Protein AF-A0A0H5B8L6-F1 (afdb_monomer_lite)

Secondary structure (DSSP, 8-state):
-GGG-S-EEEETTEEEESHHHHHHHHHHHTT-S-SSHHHHHHHHHHHHHHHHHHHHHHHHHH---HHHHHHHHHHHHHHHHHHHHHHHHHHH-

pLDDT: mean 95.66, std 4.42, range [62.59, 98.31]

Structure (mmCIF, N/CA/C/O backbone):
data_AF-A0A0H5B8L6-F1
#
_entry.id   AF-A0A0H5B8L6-F1
#
loop_
_atom_site.group_PDB
_atom_site.id
_atom_site.type_symbol
_atom_site.label_atom_id
_atom_site.label_alt_id
_atom_site.label_comp_id
_atom_site.label_asym_id
_atom_site.label_entity_id
_atom_site.label_seq_id
_atom_site.pdbx_PDB_ins_code
_atom_site.Cartn_x
_atom_site.Cartn_y
_atom_site.Cartn_z
_atom_site.occupancy
_atom_site.B_iso_or_equiv
_atom_site.auth_seq_id
_atom_site.auth_comp_id
_atom_site.auth_asym_id
_atom_site.auth_atom_id
_atom_site.pdbx_PDB_model_num
ATOM 1 N N . MET A 1 1 ? -12.048 -17.932 -8.760 1.00 78.94 1 MET A N 1
ATOM 2 C CA . MET A 1 1 ? -11.526 -16.700 -8.132 1.00 78.94 1 MET A CA 1
ATOM 3 C C . MET A 1 1 ? -10.413 -17.112 -7.184 1.00 78.94 1 MET A C 1
ATOM 5 O O . MET A 1 1 ? -10.734 -17.763 -6.193 1.00 78.94 1 MET A O 1
ATOM 9 N N . PRO A 1 2 ? -9.131 -16.879 -7.515 1.00 84.81 2 PRO A N 1
ATOM 10 C CA . PRO A 1 2 ? -8.032 -17.260 -6.630 1.00 84.81 2 PRO A CA 1
ATOM 11 C C . PRO A 1 2 ? -8.236 -16.660 -5.233 1.00 84.81 2 PRO A C 1
ATOM 13 O O . PRO A 1 2 ? -8.584 -15.488 -5.117 1.00 84.81 2 PRO A O 1
ATOM 16 N N . CYS A 1 3 ? -8.090 -17.479 -4.190 1.00 87.56 3 CYS A N 1
ATOM 17 C CA . CYS A 1 3 ? -8.226 -17.092 -2.777 1.00 87.56 3 CYS A CA 1
ATOM 18 C C . CYS A 1 3 ? -9.582 -16.495 -2.341 1.00 87.56 3 CYS A C 1
ATOM 20 O O . CYS A 1 3 ? -9.696 -16.062 -1.202 1.00 87.56 3 CYS A O 1
ATOM 22 N N . GLY A 1 4 ? -10.614 -16.475 -3.195 1.00 93.88 4 GLY A N 1
ATOM 23 C CA . GLY A 1 4 ? -11.948 -15.985 -2.818 1.00 93.88 4 GLY A CA 1
ATOM 24 C C . GLY A 1 4 ? -12.011 -14.496 -2.440 1.00 93.88 4 GLY A C 1
ATOM 25 O O . GLY A 1 4 ? -12.975 -14.077 -1.808 1.00 93.88 4 GLY A O 1
ATOM 26 N N . GLN A 1 5 ? -11.011 -13.702 -2.828 1.00 94.94 5 GLN A N 1
ATOM 27 C CA . GLN A 1 5 ? -10.897 -12.280 -2.501 1.00 94.94 5 GLN A CA 1
ATOM 28 C C . GLN A 1 5 ? -10.705 -11.438 -3.769 1.00 94.94 5 GLN A C 1
ATOM 30 O O . GLN A 1 5 ? -10.270 -11.941 -4.805 1.00 94.94 5 GLN A O 1
ATOM 35 N N . LEU A 1 6 ? -11.020 -10.147 -3.664 1.00 94.94 6 LEU A N 1
ATOM 36 C CA . LEU A 1 6 ? -10.703 -9.122 -4.658 1.00 94.94 6 LEU A CA 1
ATOM 37 C C . LEU A 1 6 ? -9.646 -8.158 -4.090 1.00 94.94 6 LEU A C 1
ATOM 39 O O . LEU A 1 6 ? -9.578 -8.003 -2.869 1.00 94.94 6 LEU A O 1
ATOM 43 N N . PRO A 1 7 ? -8.850 -7.487 -4.945 1.00 96.56 7 PRO A N 1
ATOM 44 C CA . PRO A 1 7 ? -8.871 -7.538 -6.412 1.00 96.56 7 PRO A CA 1
ATOM 45 C C . PRO A 1 7 ? -8.166 -8.769 -7.012 1.00 96.56 7 PRO A C 1
ATOM 47 O O . PRO A 1 7 ? -7.315 -9.395 -6.378 1.00 96.56 7 PRO A O 1
ATOM 50 N N . VAL A 1 8 ? -8.504 -9.073 -8.271 1.00 97.44 8 VAL A N 1
ATOM 51 C CA . VAL A 1 8 ? -7.805 -10.038 -9.136 1.00 97.44 8 VAL A CA 1
ATOM 52 C C . VAL A 1 8 ? -7.575 -9.378 -10.495 1.00 97.44 8 VAL A C 1
ATOM 54 O O . VAL A 1 8 ? -8.533 -8.911 -11.108 1.00 97.44 8 VAL A O 1
ATOM 57 N N . LEU A 1 9 ? -6.326 -9.346 -10.961 1.00 97.44 9 LEU A N 1
ATOM 58 C CA . LEU A 1 9 ? -5.977 -8.932 -12.321 1.00 97.44 9 LEU A CA 1
ATOM 59 C C . LEU A 1 9 ? -5.934 -10.1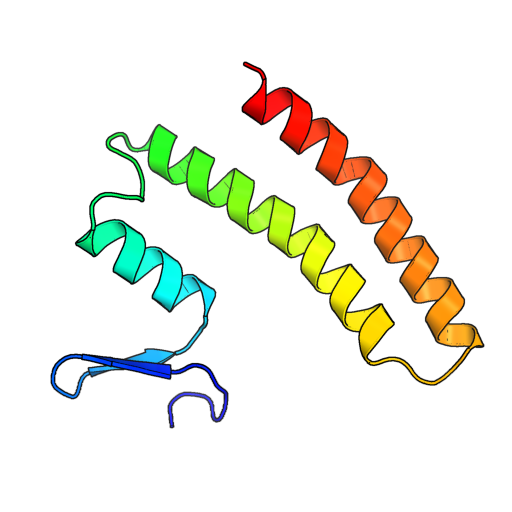66 -13.230 1.00 97.44 9 LEU A C 1
ATOM 61 O O . LEU A 1 9 ? -5.383 -11.193 -12.837 1.00 97.44 9 LEU A O 1
ATOM 65 N N . GLU A 1 10 ? -6.497 -10.071 -14.433 1.00 97.19 10 GLU A N 1
ATOM 66 C CA . GLU A 1 10 ? -6.455 -11.130 -15.446 1.00 97.19 10 GLU A CA 1
ATOM 67 C C . GLU A 1 10 ? -5.729 -10.626 -16.701 1.00 97.19 10 GLU A C 1
ATOM 69 O O . GLU A 1 10 ? -6.119 -9.605 -17.262 1.00 97.19 10 GLU A O 1
ATOM 74 N N . ILE A 1 11 ? -4.671 -11.328 -17.116 1.00 96.38 11 ILE A N 1
ATOM 75 C CA . ILE A 1 11 ? -3.877 -11.043 -18.323 1.00 96.38 11 ILE A CA 1
ATOM 76 C C . ILE A 1 11 ? -3.783 -12.345 -19.114 1.00 96.38 11 ILE A C 1
ATOM 78 O O . ILE A 1 11 ? -3.258 -13.330 -18.598 1.00 96.38 11 ILE A O 1
ATOM 82 N N . ASP A 1 12 ? -4.330 -12.372 -20.331 1.00 95.88 12 ASP A N 1
ATOM 83 C CA . ASP A 1 12 ? -4.300 -13.539 -21.228 1.00 95.88 12 ASP A CA 1
ATOM 84 C C . ASP A 1 12 ? -4.733 -14.855 -20.548 1.00 95.88 12 ASP A C 1
ATOM 86 O O . ASP A 1 12 ? -4.118 -15.910 -20.699 1.00 95.88 12 ASP A O 1
ATOM 90 N N . GLY A 1 13 ? -5.782 -14.787 -19.724 1.00 95.31 13 GLY A N 1
ATOM 91 C CA . GLY A 1 13 ? -6.305 -15.923 -18.956 1.00 95.31 13 GLY A CA 1
ATOM 92 C C . GLY A 1 13 ? -5.526 -16.268 -17.677 1.00 95.31 13 GLY A C 1
ATOM 93 O O . GLY A 1 13 ? -6.000 -17.071 -16.870 1.00 95.31 13 GLY A O 1
ATOM 94 N N . THR A 1 14 ? -4.372 -15.641 -17.428 1.00 94.75 14 THR A N 1
ATOM 95 C CA . THR A 1 14 ? -3.621 -15.765 -16.169 1.00 94.75 14 THR A CA 1
ATOM 96 C C . THR A 1 14 ? -4.200 -14.835 -15.108 1.00 94.75 14 THR A C 1
ATOM 98 O O . THR A 1 14 ? -4.320 -13.633 -15.330 1.00 94.75 14 THR A O 1
ATOM 101 N N . LYS A 1 15 ? -4.526 -15.374 -13.925 1.00 96.31 15 LYS A N 1
ATOM 102 C CA . LYS A 1 15 ? -5.126 -14.621 -12.808 1.00 96.31 15 LYS A CA 1
ATOM 103 C C . LYS A 1 15 ? -4.114 -14.353 -11.702 1.00 96.31 15 LYS A C 1
ATOM 105 O O . LYS A 1 15 ? -3.625 -15.291 -11.077 1.00 96.31 15 LYS A O 1
ATOM 110 N N . ILE A 1 16 ? -3.873 -13.080 -11.413 1.00 96.38 16 ILE A N 1
ATOM 111 C CA . ILE A 1 16 ? -2.977 -12.598 -10.359 1.00 96.38 16 ILE A CA 1
ATOM 112 C C . ILE A 1 16 ? -3.838 -12.027 -9.219 1.00 96.38 16 ILE A C 1
ATOM 114 O O . ILE A 1 16 ? -4.470 -10.986 -9.407 1.00 96.38 16 ILE A O 1
ATOM 118 N N . PRO A 1 17 ? -3.923 -12.689 -8.050 1.00 96.56 17 PRO A N 1
ATOM 119 C CA . PRO A 1 17 ? -4.551 -12.118 -6.858 1.00 96.56 17 PRO A CA 1
ATOM 120 C C . PRO A 1 17 ? -3.586 -11.188 -6.103 1.00 96.56 17 PRO A C 1
ATOM 122 O O . PRO A 1 17 ? -2.405 -11.114 -6.433 1.00 96.56 17 PRO A O 1
ATOM 125 N N . GLN A 1 18 ? -4.077 -10.563 -5.026 1.00 96.38 18 GLN A N 1
ATOM 126 C CA . GLN A 1 18 ? -3.333 -9.680 -4.111 1.00 96.38 18 GLN A CA 1
ATOM 127 C C . GLN A 1 18 ? -2.978 -8.320 -4.726 1.00 96.38 18 GLN A C 1
ATOM 129 O O . GLN A 1 18 ? -2.080 -8.204 -5.559 1.00 96.38 18 GLN A O 1
ATOM 134 N N . SER A 1 19 ? -3.640 -7.263 -4.249 1.00 96.50 19 SER A N 1
ATOM 135 C CA . SER A 1 19 ? -3.476 -5.876 -4.721 1.00 96.50 19 SER A CA 1
ATOM 136 C C . SER A 1 19 ? -2.010 -5.438 -4.844 1.00 96.50 19 SER A C 1
ATOM 138 O O . SER A 1 19 ? -1.627 -4.864 -5.860 1.00 96.50 19 SER A O 1
ATOM 140 N N . HIS A 1 20 ? -1.163 -5.753 -3.861 1.00 96.19 20 HIS A N 1
ATOM 141 C CA . HIS A 1 20 ? 0.253 -5.360 -3.873 1.00 96.19 20 HIS A CA 1
ATOM 142 C C . HIS A 1 20 ? 1.109 -6.190 -4.832 1.00 96.19 20 HIS A C 1
ATOM 144 O O . HIS A 1 20 ? 2.047 -5.664 -5.429 1.00 96.19 20 HIS A O 1
ATOM 150 N N . ALA A 1 21 ? 0.784 -7.471 -5.028 1.00 96.38 21 ALA A N 1
ATOM 151 C CA . ALA A 1 21 ? 1.454 -8.286 -6.037 1.00 96.38 21 ALA A CA 1
ATOM 152 C C . ALA A 1 21 ? 1.108 -7.795 -7.448 1.00 96.38 21 ALA A C 1
ATOM 154 O O . ALA A 1 21 ? 2.004 -7.671 -8.283 1.00 96.38 21 ALA A O 1
ATOM 155 N N . ILE A 1 22 ? -0.163 -7.443 -7.672 1.00 98.06 22 ILE A N 1
ATOM 156 C CA . ILE A 1 22 ? -0.653 -6.807 -8.898 1.00 98.06 22 ILE A CA 1
ATOM 157 C C . ILE A 1 22 ? 0.086 -5.485 -9.143 1.00 98.06 22 ILE A C 1
ATOM 159 O O . ILE A 1 22 ? 0.673 -5.306 -10.208 1.00 98.06 22 ILE A O 1
ATOM 163 N N . ALA A 1 23 ? 0.131 -4.590 -8.150 1.00 98.00 23 ALA A N 1
ATOM 164 C CA . ALA A 1 23 ? 0.813 -3.301 -8.267 1.00 98.00 23 ALA A CA 1
ATOM 165 C C . ALA A 1 23 ? 2.303 -3.467 -8.602 1.00 98.00 23 ALA A C 1
ATOM 167 O O . ALA A 1 23 ? 2.799 -2.831 -9.527 1.00 98.00 23 ALA A O 1
ATOM 168 N N . ARG A 1 24 ? 3.008 -4.379 -7.917 1.00 97.38 24 ARG A N 1
ATOM 169 C CA . ARG A 1 24 ? 4.420 -4.677 -8.201 1.00 97.38 24 ARG A CA 1
ATOM 170 C C . ARG A 1 24 ? 4.629 -5.302 -9.581 1.00 97.38 24 ARG A C 1
ATOM 172 O O . ARG A 1 24 ? 5.645 -5.032 -10.214 1.00 97.38 24 ARG A O 1
ATOM 179 N N . HIS A 1 25 ? 3.710 -6.149 -10.049 1.00 97.31 25 HIS A N 1
ATOM 180 C CA . HIS A 1 25 ? 3.770 -6.703 -11.402 1.00 97.31 25 HIS A CA 1
ATOM 181 C C . HIS A 1 25 ? 3.655 -5.593 -12.447 1.00 97.31 25 HIS A C 1
ATOM 183 O O . HIS A 1 25 ? 4.575 -5.435 -13.241 1.00 97.31 25 HIS A O 1
ATOM 189 N N . LEU A 1 26 ? 2.618 -4.756 -12.364 1.00 98.12 26 LEU A N 1
ATOM 190 C CA . LEU A 1 26 ? 2.430 -3.634 -13.286 1.00 98.12 26 LEU A CA 1
ATOM 191 C C . LEU A 1 26 ? 3.586 -2.627 -13.209 1.00 98.12 26 LEU A C 1
ATOM 193 O O . LEU A 1 26 ? 4.055 -2.148 -14.236 1.00 98.12 26 LEU A O 1
ATOM 197 N N . ALA A 1 27 ? 4.114 -2.350 -12.015 1.00 98.12 27 ALA A N 1
ATOM 198 C CA . ALA A 1 27 ? 5.274 -1.478 -11.868 1.00 98.12 27 ALA A CA 1
ATOM 199 C C . ALA A 1 27 ? 6.517 -2.030 -12.588 1.00 98.12 27 ALA A C 1
ATOM 201 O O . ALA A 1 27 ? 7.307 -1.250 -13.112 1.00 98.12 27 ALA A O 1
ATOM 202 N N . ARG A 1 28 ? 6.701 -3.356 -12.658 1.00 96.75 28 ARG A N 1
ATOM 203 C CA . ARG A 1 28 ? 7.773 -3.958 -13.467 1.00 96.75 28 ARG A CA 1
ATOM 204 C C . ARG A 1 28 ? 7.491 -3.849 -14.963 1.00 96.75 28 ARG A C 1
ATOM 206 O O . ARG A 1 28 ? 8.388 -3.437 -15.687 1.00 96.75 28 ARG A O 1
ATOM 213 N N . GLU A 1 29 ? 6.269 -4.151 -15.398 1.00 97.06 29 GLU A N 1
ATOM 214 C CA . GLU A 1 29 ? 5.875 -4.071 -16.816 1.00 97.06 29 GLU A CA 1
ATOM 215 C C . GLU A 1 29 ? 6.048 -2.655 -17.388 1.00 97.06 29 GLU A C 1
ATOM 217 O O . GLU A 1 29 ? 6.484 -2.480 -18.523 1.00 97.06 29 GLU A O 1
ATOM 222 N N . PHE A 1 30 ? 5.763 -1.629 -16.581 1.00 97.50 30 PHE A N 1
ATOM 223 C CA . PHE A 1 30 ? 5.832 -0.226 -16.998 1.00 97.50 30 PHE A CA 1
ATOM 22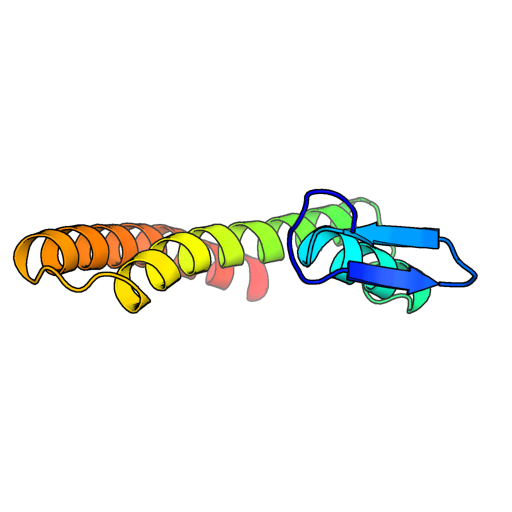4 C C . PHE A 1 30 ? 7.112 0.503 -16.565 1.00 97.50 30 PHE A C 1
ATOM 226 O O . PHE A 1 30 ? 7.176 1.725 -16.671 1.00 97.50 30 PHE A O 1
ATOM 233 N N . ASN A 1 31 ? 8.144 -0.213 -16.103 1.00 96.56 31 ASN A N 1
ATOM 234 C CA . ASN A 1 31 ? 9.425 0.371 -15.667 1.00 96.56 31 ASN A CA 1
ATOM 235 C C . ASN A 1 31 ? 9.300 1.425 -14.539 1.00 96.56 31 ASN A C 1
ATOM 237 O O . ASN A 1 31 ? 10.069 2.381 -14.475 1.00 96.56 31 ASN A O 1
ATOM 241 N N . LEU A 1 32 ? 8.351 1.235 -13.620 1.00 97.62 32 LEU A N 1
ATOM 242 C CA . LEU A 1 32 ? 8.085 2.094 -12.456 1.00 97.62 32 LEU A CA 1
ATOM 243 C C . LEU A 1 32 ? 8.632 1.524 -11.135 1.00 97.62 32 LEU A C 1
ATOM 245 O O . LEU A 1 32 ? 8.370 2.072 -10.070 1.00 97.62 32 LEU A O 1
ATOM 249 N N . TYR A 1 33 ? 9.370 0.413 -11.179 1.00 96.75 33 TYR A N 1
ATOM 250 C CA . TYR A 1 33 ? 9.861 -0.291 -9.986 1.00 96.75 33 TYR A CA 1
ATOM 251 C C . TYR A 1 33 ? 11.368 -0.097 -9.734 1.00 96.75 33 TYR A C 1
ATOM 253 O O . TYR A 1 33 ? 11.980 -0.868 -9.004 1.00 96.75 33 TYR A O 1
ATOM 261 N N . GLY A 1 34 ? 11.980 0.917 -10.353 1.00 94.75 34 GLY A N 1
ATOM 262 C CA . GLY A 1 34 ? 13.409 1.212 -10.222 1.00 94.75 34 GLY A CA 1
ATOM 263 C C . GLY A 1 34 ? 14.321 0.338 -11.092 1.00 94.75 34 GLY A C 1
ATOM 264 O O . GLY A 1 34 ? 13.938 -0.732 -11.578 1.00 94.75 34 GLY A O 1
ATOM 265 N N . ASN A 1 35 ? 15.558 0.799 -11.292 1.00 95.25 35 ASN A N 1
ATOM 266 C CA . ASN A 1 35 ? 16.507 0.179 -12.222 1.00 95.25 35 ASN A CA 1
ATOM 267 C C . ASN A 1 35 ? 17.501 -0.731 -11.496 1.00 95.25 35 ASN A C 1
ATOM 269 O O . ASN A 1 35 ? 17.811 -1.831 -11.965 1.00 95.25 35 ASN A O 1
ATOM 273 N N . SER A 1 36 ? 17.984 -0.294 -10.332 1.00 96.94 36 SER A N 1
ATOM 274 C CA . SER A 1 36 ? 18.940 -1.047 -9.526 1.00 96.94 36 SER A CA 1
ATOM 275 C C . SER A 1 36 ? 18.246 -2.019 -8.564 1.00 96.94 36 SER A C 1
ATOM 277 O O . SER A 1 36 ? 17.050 -1.920 -8.281 1.00 96.94 36 SER A O 1
ATOM 279 N N . LYS A 1 37 ? 19.007 -2.986 -8.031 1.00 96.62 37 LYS A N 1
ATOM 280 C CA . LYS A 1 37 ? 18.515 -3.848 -6.942 1.00 96.62 37 LYS A CA 1
ATOM 281 C C . LYS A 1 37 ? 18.127 -3.017 -5.716 1.00 96.62 37 LYS A C 1
ATOM 283 O O . LYS A 1 37 ? 17.134 -3.334 -5.078 1.00 96.62 37 LYS A O 1
ATOM 288 N N . MET A 1 38 ? 18.883 -1.958 -5.423 1.00 96.19 38 MET A N 1
ATOM 289 C CA . MET A 1 38 ? 18.605 -1.091 -4.281 1.00 96.19 38 MET A CA 1
ATOM 290 C C . MET A 1 38 ? 17.397 -0.187 -4.515 1.00 96.19 38 MET A C 1
ATOM 292 O O . MET A 1 38 ? 16.644 0.022 -3.577 1.00 96.19 38 MET A O 1
ATOM 296 N N . ASP A 1 39 ? 17.144 0.270 -5.745 1.00 95.31 39 ASP A N 1
ATOM 297 C CA . ASP A 1 39 ? 15.949 1.070 -6.057 1.00 95.31 39 ASP A CA 1
ATOM 298 C C . ASP A 1 39 ? 14.680 0.254 -5.791 1.00 95.31 39 ASP A C 1
ATOM 300 O O . ASP A 1 39 ? 13.733 0.748 -5.187 1.00 95.31 39 ASP A O 1
ATOM 304 N N . LYS A 1 40 ? 14.695 -1.022 -6.199 1.00 97.00 40 LYS A N 1
ATOM 305 C CA . LYS A 1 40 ? 13.608 -1.983 -5.966 1.00 97.00 40 LYS A CA 1
ATOM 306 C C . LYS A 1 40 ? 13.385 -2.211 -4.476 1.00 97.00 40 LYS A C 1
ATOM 308 O O . LYS A 1 40 ? 12.260 -2.092 -4.005 1.00 97.00 40 LYS A O 1
ATOM 313 N N . THR A 1 41 ? 14.465 -2.463 -3.732 1.00 96.62 41 THR A N 1
ATOM 314 C CA . THR A 1 41 ? 14.410 -2.594 -2.270 1.00 96.62 41 THR A CA 1
ATOM 315 C C . THR A 1 41 ? 13.852 -1.331 -1.620 1.00 96.62 41 THR A C 1
ATOM 317 O O . THR A 1 41 ? 13.005 -1.426 -0.742 1.00 96.62 41 THR A O 1
ATOM 320 N N . ASN A 1 42 ? 14.277 -0.145 -2.056 1.00 95.25 42 ASN A N 1
ATOM 321 C CA . ASN A 1 42 ? 13.787 1.116 -1.508 1.00 95.25 42 ASN A CA 1
ATOM 322 C C . ASN A 1 42 ? 12.299 1.328 -1.821 1.00 95.25 42 ASN A C 1
ATOM 324 O O . ASN A 1 42 ? 11.556 1.769 -0.948 1.00 95.25 42 ASN A O 1
ATOM 328 N N . ALA A 1 43 ? 11.845 0.967 -3.026 1.00 96.75 43 ALA A N 1
ATOM 329 C CA . ALA A 1 43 ? 10.428 0.995 -3.379 1.00 96.75 43 ALA A CA 1
ATOM 330 C C . ALA A 1 43 ? 9.603 0.075 -2.464 1.00 96.75 43 ALA A C 1
ATOM 332 O O . ALA A 1 43 ? 8.558 0.494 -1.965 1.00 96.75 43 ALA A O 1
ATOM 333 N N . ASP A 1 44 ? 10.093 -1.137 -2.190 1.00 97.44 44 ASP A N 1
ATOM 334 C CA . ASP A 1 44 ? 9.445 -2.066 -1.259 1.00 97.44 44 ASP A CA 1
ATOM 335 C C . ASP A 1 44 ? 9.421 -1.522 0.169 1.00 97.44 44 ASP A C 1
ATOM 337 O O . ASP A 1 44 ? 8.367 -1.521 0.796 1.00 97.44 44 ASP A O 1
ATOM 341 N N . VAL A 1 45 ? 10.539 -0.978 0.661 1.00 97.38 45 VAL A N 1
ATOM 342 C CA . VAL A 1 45 ? 10.613 -0.362 1.996 1.00 97.38 45 VAL A CA 1
ATOM 343 C C . VAL A 1 45 ? 9.575 0.748 2.143 1.00 97.38 45 VAL A C 1
ATOM 345 O O . VAL A 1 45 ? 8.876 0.796 3.155 1.00 97.38 45 VAL A O 1
ATOM 348 N N . VAL A 1 46 ? 9.439 1.625 1.143 1.00 97.06 46 VAL A N 1
ATOM 349 C CA . VAL A 1 46 ? 8.450 2.712 1.171 1.00 97.06 46 VAL A CA 1
ATOM 350 C C . VAL A 1 46 ? 7.025 2.156 1.170 1.00 97.06 46 VAL A C 1
ATOM 352 O O . VAL A 1 46 ? 6.216 2.549 2.010 1.00 97.06 46 VAL A O 1
ATOM 355 N N . VAL A 1 47 ? 6.709 1.232 0.257 1.00 97.31 47 VAL A N 1
ATOM 356 C CA . VAL A 1 47 ? 5.361 0.656 0.135 1.00 97.31 47 VAL A CA 1
ATOM 357 C C . VAL A 1 47 ? 4.966 -0.104 1.400 1.00 97.31 47 VAL A C 1
ATOM 359 O O . VAL A 1 47 ? 3.876 0.126 1.922 1.00 97.31 47 VAL A O 1
ATOM 362 N N . ASP A 1 48 ? 5.842 -0.958 1.923 1.00 97.62 48 ASP A N 1
ATOM 363 C CA . ASP A 1 48 ? 5.553 -1.779 3.099 1.00 97.62 48 ASP A CA 1
ATOM 364 C C . ASP A 1 48 ? 5.436 -0.927 4.372 1.00 97.62 48 ASP A C 1
ATOM 366 O O . ASP A 1 48 ? 4.563 -1.180 5.203 1.00 97.62 48 ASP A O 1
ATOM 370 N N . SER A 1 49 ? 6.223 0.148 4.488 1.00 97.75 49 SER A N 1
ATOM 371 C CA . SER A 1 49 ? 6.076 1.128 5.575 1.00 97.75 49 SER A CA 1
ATOM 372 C C . SER A 1 49 ? 4.717 1.836 5.509 1.00 97.75 49 SER A C 1
ATOM 374 O O . SER A 1 49 ? 4.000 1.921 6.506 1.00 97.75 49 SER A O 1
ATOM 376 N N . CYS A 1 50 ? 4.307 2.301 4.325 1.00 97.19 50 CYS A N 1
ATOM 377 C CA . CYS A 1 50 ? 2.977 2.885 4.133 1.00 97.19 50 CYS A CA 1
ATOM 378 C C . CYS A 1 50 ? 1.861 1.885 4.468 1.00 97.19 50 CYS A C 1
ATOM 380 O O . CYS A 1 50 ? 0.840 2.268 5.043 1.00 97.19 50 CYS A O 1
ATOM 382 N N . LEU A 1 51 ? 2.053 0.603 4.141 1.00 97.19 51 LEU A N 1
ATOM 383 C CA . LEU A 1 51 ? 1.082 -0.444 4.445 1.00 97.19 51 LEU A CA 1
ATOM 384 C C . LEU A 1 51 ? 0.951 -0.731 5.930 1.00 97.19 51 LEU A C 1
ATOM 386 O O . LEU A 1 51 ? -0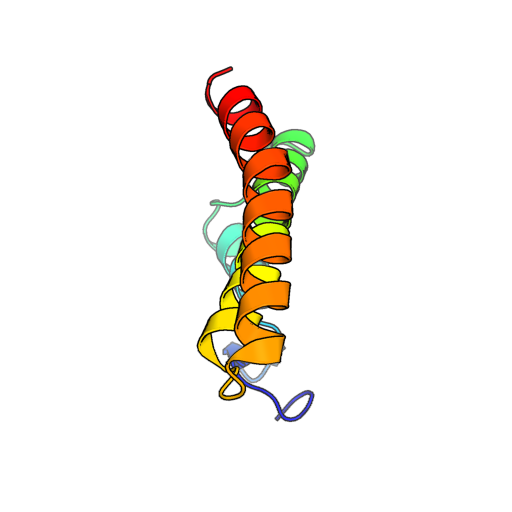.153 -1.022 6.381 1.00 97.19 51 LEU A O 1
ATOM 390 N N . GLU A 1 52 ? 2.032 -0.622 6.695 1.00 97.44 52 GLU A N 1
ATOM 391 C CA . GLU A 1 52 ? 1.977 -0.756 8.147 1.00 97.44 52 GLU A CA 1
ATOM 392 C C . GLU A 1 52 ? 0.990 0.256 8.753 1.00 97.44 52 GLU A C 1
ATOM 394 O O . GLU A 1 52 ? 0.082 -0.119 9.497 1.00 97.44 52 GLU A O 1
ATOM 399 N N . VAL A 1 53 ? 1.095 1.524 8.343 1.00 98.06 53 VAL A N 1
ATOM 400 C CA . VAL A 1 53 ? 0.188 2.598 8.777 1.00 98.06 53 VAL A CA 1
ATOM 401 C C . VAL A 1 53 ? -1.230 2.375 8.246 1.00 98.06 53 VAL A C 1
ATOM 403 O O . VAL A 1 53 ? -2.199 2.451 9.004 1.00 98.06 53 VAL A O 1
ATOM 406 N N . TYR A 1 54 ? -1.367 2.063 6.953 1.00 97.19 54 TYR A N 1
ATOM 407 C CA . TYR A 1 54 ? -2.665 1.836 6.314 1.00 97.19 54 TYR A CA 1
ATOM 408 C C . TYR A 1 54 ? -3.438 0.680 6.961 1.00 97.19 54 TYR A C 1
ATOM 410 O O . TYR A 1 54 ? -4.642 0.792 7.180 1.00 97.19 54 TYR A O 1
ATOM 418 N N . ASN A 1 55 ? -2.762 -0.412 7.315 1.00 96.56 55 ASN A N 1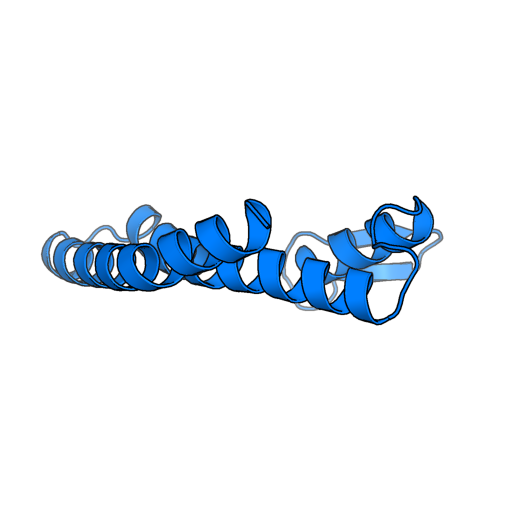
ATOM 419 C CA . ASN A 1 55 ? -3.400 -1.576 7.922 1.00 96.56 55 ASN A CA 1
ATOM 420 C C . ASN A 1 55 ? -3.974 -1.277 9.310 1.00 96.56 55 ASN A C 1
ATOM 422 O O . ASN A 1 55 ? -5.025 -1.816 9.651 1.00 96.56 55 ASN A O 1
ATOM 426 N N . GLU A 1 56 ? -3.321 -0.436 10.117 1.00 97.56 56 GLU A N 1
ATOM 427 C CA . GLU A 1 56 ? -3.899 0.003 11.393 1.00 97.56 56 GLU A CA 1
ATOM 428 C C . GLU A 1 56 ? -5.025 1.023 11.173 1.00 97.56 56 GLU A C 1
ATOM 430 O O . GLU A 1 56 ? -6.076 0.906 11.801 1.00 97.56 56 GLU A O 1
ATOM 435 N N . TYR A 1 57 ? -4.879 1.937 10.207 1.00 97.25 57 TYR A N 1
ATOM 436 C CA . TYR A 1 57 ? -5.940 2.879 9.833 1.00 97.25 57 TYR A CA 1
ATOM 437 C C . TYR A 1 57 ? -7.228 2.165 9.401 1.00 97.25 57 TYR A C 1
ATOM 439 O O . TYR A 1 57 ? -8.308 2.461 9.909 1.00 97.25 57 TYR A O 1
ATOM 447 N N . VAL A 1 58 ? -7.137 1.181 8.503 1.00 96.62 58 VAL A N 1
ATOM 448 C CA . VAL A 1 58 ? -8.301 0.447 7.984 1.00 96.62 58 VAL A CA 1
ATOM 449 C C . VAL A 1 58 ? -9.102 -0.225 9.099 1.00 96.62 58 VAL A C 1
ATOM 451 O O . VAL A 1 58 ? -10.330 -0.252 9.033 1.00 96.62 58 VAL A O 1
ATOM 454 N N . LYS A 1 59 ? -8.444 -0.717 10.156 1.00 95.94 59 LYS A N 1
ATOM 455 C CA . LYS A 1 59 ? -9.147 -1.304 11.309 1.00 95.94 59 LYS A CA 1
ATOM 456 C C . LYS A 1 59 ? -10.041 -0.281 12.007 1.00 95.94 59 LYS A C 1
ATOM 458 O O . LYS A 1 59 ? -11.131 -0.645 12.429 1.00 95.94 59 LYS A O 1
ATOM 463 N N . THR A 1 60 ? -9.620 0.984 12.077 1.00 96.00 60 THR A N 1
ATOM 464 C CA . THR A 1 60 ? -10.435 2.063 12.664 1.00 96.00 60 THR A CA 1
ATOM 465 C C . THR A 1 60 ? -11.685 2.357 11.829 1.00 96.00 60 THR A C 1
ATOM 467 O O . THR A 1 60 ? -12.752 2.581 12.384 1.00 96.00 60 THR A O 1
ATOM 470 N N . VAL A 1 61 ? -11.581 2.292 10.496 1.00 94.62 61 VAL A N 1
ATOM 471 C CA . VAL A 1 61 ? -12.680 2.611 9.563 1.00 94.62 61 VAL A CA 1
ATOM 472 C C . VAL A 1 61 ? -13.834 1.609 9.654 1.00 94.62 61 VAL A C 1
ATOM 474 O O . VAL A 1 61 ? -14.989 1.977 9.443 1.00 94.62 61 VAL A O 1
ATOM 477 N N . PHE A 1 62 ? -13.535 0.341 9.941 1.00 90.38 62 PHE A N 1
ATOM 478 C CA . PHE A 1 62 ? -14.535 -0.730 9.969 1.00 90.38 62 PHE A CA 1
ATOM 479 C C . PHE A 1 62 ? -15.024 -1.104 11.377 1.00 90.38 62 PHE A C 1
ATOM 481 O O . PHE A 1 62 ? -15.939 -1.925 11.490 1.00 90.38 62 PHE A O 1
ATOM 488 N N . GLU A 1 63 ? -14.456 -0.520 12.435 1.00 96.00 63 GLU A N 1
ATOM 489 C CA . GLU A 1 63 ? -14.894 -0.757 13.813 1.00 96.00 63 GLU A CA 1
AT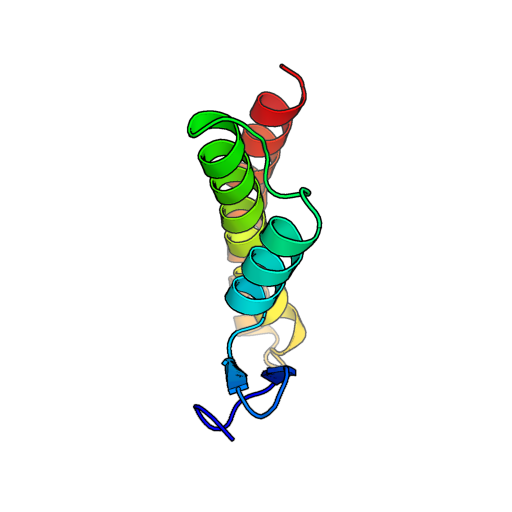OM 490 C C . GLU A 1 63 ? -16.135 0.085 14.148 1.00 96.00 63 GLU A C 1
ATOM 492 O O . GLU A 1 63 ? -16.241 1.252 13.780 1.00 96.00 63 GLU A O 1
ATOM 497 N N . LYS A 1 64 ? -17.097 -0.528 14.841 1.00 94.19 64 LYS A N 1
ATOM 498 C CA . LYS A 1 64 ? -18.371 0.096 15.235 1.00 94.19 64 LYS A CA 1
ATOM 499 C C . LYS A 1 64 ? -18.491 0.286 16.743 1.00 94.19 64 LYS A C 1
ATOM 501 O O . LYS A 1 64 ? -19.328 1.063 17.188 1.00 94.19 64 LYS A O 1
ATOM 506 N N . ASP A 1 65 ? -17.707 -0.453 17.519 1.00 96.31 65 ASP A N 1
ATOM 507 C CA . ASP A 1 65 ? -17.661 -0.349 18.970 1.00 96.31 65 ASP A CA 1
ATOM 508 C C . ASP A 1 65 ? -16.755 0.815 19.391 1.00 96.31 65 ASP A C 1
ATOM 510 O O . ASP A 1 65 ? -15.559 0.823 19.098 1.00 96.31 65 ASP A O 1
ATOM 514 N N . GLU A 1 66 ? -17.318 1.796 20.100 1.00 92.25 66 GLU A N 1
ATOM 515 C CA . GLU A 1 66 ? -16.594 3.004 20.517 1.00 92.25 66 GLU A CA 1
ATOM 516 C C . GLU A 1 66 ? -15.395 2.709 21.432 1.00 92.25 66 GLU A C 1
ATOM 518 O O . GLU A 1 66 ? -14.364 3.382 21.342 1.00 92.25 66 GLU A O 1
ATOM 523 N N . SER A 1 67 ? -15.496 1.690 22.293 1.00 92.94 67 SER A N 1
ATOM 524 C CA . SER A 1 67 ? -14.420 1.340 23.224 1.00 92.94 67 SER A CA 1
ATOM 525 C C . SER A 1 67 ? -13.220 0.755 22.480 1.00 92.94 67 SER A C 1
ATOM 527 O O . SER A 1 67 ? -12.087 1.195 22.683 1.00 92.94 67 SER A O 1
ATOM 529 N N . LYS A 1 68 ? -13.477 -0.151 21.529 1.00 95.62 68 LYS A N 1
ATOM 530 C CA . LYS A 1 68 ? -12.440 -0.738 20.669 1.00 95.62 68 LYS A CA 1
ATOM 531 C C . LYS A 1 68 ? -11.869 0.279 19.694 1.00 95.62 68 LYS A C 1
ATOM 533 O O . LYS A 1 68 ? -10.667 0.274 19.442 1.00 95.62 68 LYS A O 1
ATOM 538 N N . LEU A 1 69 ? -12.706 1.179 19.177 1.00 96.25 69 LEU A N 1
ATOM 539 C CA . LEU A 1 69 ? -12.264 2.247 18.288 1.00 96.25 69 LEU A CA 1
ATOM 540 C C . LEU A 1 69 ? -11.200 3.120 18.964 1.00 96.25 69 LEU A C 1
ATOM 542 O O . LEU A 1 69 ? -10.186 3.419 18.340 1.00 96.25 69 LEU A O 1
ATOM 546 N N . SER A 1 70 ? -11.377 3.470 20.244 1.00 95.31 70 SER A N 1
ATOM 547 C CA . SER A 1 70 ? -10.381 4.255 20.987 1.00 95.31 70 SER A CA 1
ATOM 548 C C . SER A 1 70 ? -9.017 3.555 21.069 1.00 95.31 70 SER A C 1
ATOM 550 O O . SER A 1 70 ? -7.981 4.200 20.899 1.00 95.31 70 SER A O 1
ATOM 552 N N . GLU A 1 71 ? -8.994 2.239 21.287 1.00 96.69 71 GLU A N 1
ATOM 553 C CA . GLU A 1 71 ? -7.753 1.453 21.315 1.00 96.69 71 GLU A CA 1
ATOM 554 C C . GLU A 1 71 ? -7.095 1.362 19.931 1.00 96.69 71 GLU A C 1
ATOM 556 O O . GLU A 1 71 ? -5.881 1.535 19.805 1.00 96.69 71 GLU A O 1
ATOM 561 N N . LEU A 1 72 ? -7.887 1.143 18.878 1.00 97.62 72 LEU A N 1
ATOM 562 C CA . LEU A 1 72 ? -7.391 1.072 17.501 1.00 97.62 72 LEU A CA 1
ATOM 563 C C . LEU A 1 72 ? -6.839 2.416 17.016 1.00 97.62 72 LEU A C 1
ATOM 565 O O . LEU A 1 72 ? -5.810 2.435 16.343 1.00 97.62 72 LEU A O 1
ATOM 569 N N . VAL A 1 73 ? -7.477 3.532 17.385 1.00 97.44 73 VAL A N 1
ATOM 570 C CA . VAL A 1 73 ? -6.985 4.883 17.075 1.00 97.44 73 VAL A CA 1
ATOM 571 C C . VAL A 1 73 ? -5.629 5.122 17.732 1.00 97.44 73 VAL A C 1
ATOM 573 O O . VAL A 1 73 ? -4.702 5.530 17.038 1.00 97.44 73 VAL A O 1
ATOM 576 N N . LYS A 1 74 ? -5.460 4.776 19.016 1.00 97.50 74 LYS A N 1
ATOM 577 C CA . LYS A 1 74 ? -4.152 4.882 19.690 1.00 97.50 74 LYS A CA 1
ATOM 578 C C . LYS A 1 74 ? -3.080 4.064 18.976 1.00 97.50 74 LYS A C 1
ATOM 580 O O . LYS A 1 74 ? -1.988 4.560 18.730 1.00 97.50 74 LYS A O 1
ATOM 585 N N . LYS A 1 75 ? -3.397 2.828 18.582 1.00 97.69 75 LYS A N 1
ATOM 586 C CA . LYS A 1 75 ? -2.447 1.969 17.864 1.00 97.69 75 LYS A CA 1
ATOM 587 C C . LYS A 1 75 ? -2.085 2.519 16.480 1.00 97.69 75 LYS A C 1
ATOM 589 O O . LYS A 1 75 ? -0.927 2.430 16.058 1.00 97.69 75 LYS A O 1
ATOM 594 N N . PHE A 1 76 ? -3.059 3.079 15.767 1.00 98.12 76 PHE A N 1
ATOM 595 C CA . PHE A 1 76 ? -2.824 3.785 14.512 1.00 98.12 76 PHE A CA 1
ATOM 596 C C . PHE A 1 76 ? -1.895 4.988 14.724 1.00 98.12 76 PHE A C 1
ATOM 598 O O . PHE A 1 76 ? -0.907 5.110 14.002 1.00 98.12 76 PHE A O 1
ATOM 605 N N . GLU A 1 77 ? -2.155 5.819 15.736 1.00 98.00 77 GLU A N 1
ATOM 606 C CA . GLU A 1 77 ? -1.322 6.974 16.088 1.00 98.00 77 GLU A CA 1
ATOM 607 C C . GLU A 1 77 ? 0.111 6.555 16.434 1.00 98.00 77 GLU A C 1
ATOM 609 O O . GLU A 1 77 ? 1.052 7.075 15.841 1.00 98.00 77 GLU A O 1
ATOM 614 N N . GLU A 1 78 ? 0.298 5.559 17.304 1.00 98.12 78 GLU A N 1
ATOM 615 C CA . GLU A 1 78 ? 1.617 5.016 17.660 1.00 98.12 78 GLU A CA 1
ATOM 616 C C . GLU A 1 78 ? 2.391 4.525 16.426 1.00 98.12 78 GLU A C 1
ATOM 618 O O . GLU A 1 78 ? 3.586 4.801 16.263 1.00 98.12 78 GLU A O 1
ATOM 623 N N . THR A 1 79 ? 1.703 3.818 15.525 1.00 98.31 79 THR A N 1
ATOM 624 C CA . THR A 1 79 ? 2.292 3.310 14.281 1.00 98.31 79 THR A CA 1
ATOM 625 C C . THR A 1 79 ? 2.673 4.461 13.354 1.00 98.31 79 THR A C 1
ATOM 627 O O . THR A 1 79 ? 3.801 4.508 12.864 1.00 98.31 79 THR A O 1
ATOM 630 N N . ALA A 1 80 ? 1.783 5.434 13.162 1.00 98.00 80 ALA A N 1
ATOM 631 C CA . ALA A 1 80 ? 2.031 6.607 12.334 1.00 98.00 80 ALA A CA 1
ATOM 632 C C . ALA A 1 80 ? 3.184 7.465 12.883 1.00 98.00 80 ALA A C 1
ATOM 634 O O . ALA A 1 80 ? 4.076 7.847 12.126 1.00 98.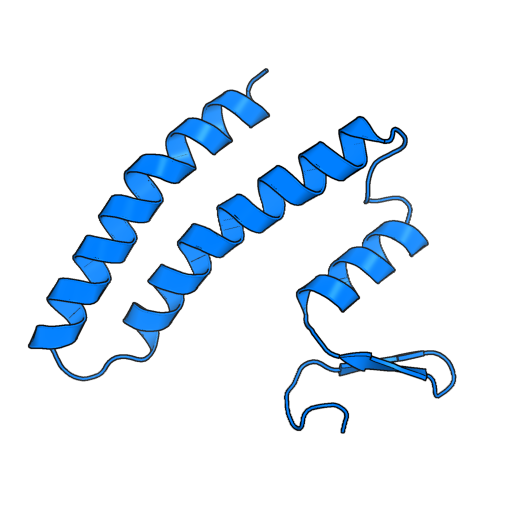00 80 ALA A O 1
ATOM 635 N N . THR A 1 81 ? 3.229 7.715 14.195 1.00 97.94 81 THR A N 1
ATOM 636 C CA . THR A 1 81 ? 4.298 8.487 14.848 1.00 97.94 81 THR A CA 1
ATOM 637 C C . THR A 1 81 ? 5.666 7.823 14.702 1.00 97.94 81 THR A C 1
ATOM 639 O O . THR A 1 81 ? 6.670 8.523 14.602 1.00 97.94 81 THR A O 1
ATOM 642 N N . ARG A 1 82 ? 5.738 6.489 14.645 1.00 97.38 82 ARG A N 1
ATOM 643 C CA . ARG A 1 82 ? 6.997 5.781 14.379 1.00 97.38 82 ARG A CA 1
ATOM 644 C C . ARG A 1 82 ? 7.370 5.783 12.895 1.00 97.38 82 ARG A C 1
ATOM 646 O O . ARG A 1 82 ? 8.533 6.009 12.564 1.00 97.38 82 ARG A O 1
ATOM 653 N N . VAL A 1 83 ? 6.416 5.491 12.013 1.00 98.12 83 VAL A N 1
ATOM 654 C CA . VAL A 1 83 ? 6.690 5.207 10.595 1.00 98.12 83 VAL A CA 1
ATOM 655 C C . VAL A 1 83 ? 6.833 6.477 9.757 1.00 98.12 83 VAL A C 1
ATOM 657 O O . VAL A 1 83 ? 7.734 6.555 8.923 1.00 98.12 83 VAL A O 1
ATOM 660 N N . LEU A 1 84 ? 5.994 7.495 9.976 1.00 97.06 84 LEU A N 1
ATOM 661 C CA . LEU A 1 84 ? 6.003 8.703 9.144 1.00 97.06 84 LEU A CA 1
ATOM 662 C C . LEU A 1 84 ? 7.325 9.488 9.234 1.00 97.06 84 LEU A C 1
ATOM 664 O O . LEU A 1 84 ? 7.837 9.863 8.180 1.00 97.06 84 LEU A O 1
ATOM 668 N N . PRO A 1 85 ? 7.955 9.680 10.412 1.00 97.31 85 PRO A N 1
ATOM 669 C CA . PRO A 1 85 ? 9.263 10.335 10.477 1.00 97.31 85 PRO A CA 1
ATOM 670 C C . PRO A 1 85 ? 10.384 9.523 9.819 1.00 97.31 85 PRO A C 1
ATOM 672 O O . PRO A 1 85 ? 11.335 10.102 9.296 1.00 97.31 85 PRO A O 1
ATOM 675 N N . PHE A 1 86 ? 10.299 8.188 9.844 1.00 96.25 86 PHE A N 1
ATOM 676 C CA . PHE A 1 86 ? 11.234 7.327 9.117 1.00 96.25 86 PHE A CA 1
ATOM 677 C C . PHE A 1 86 ? 11.085 7.518 7.604 1.00 96.25 86 PHE A C 1
ATOM 679 O O . PHE A 1 86 ? 12.081 7.763 6.925 1.00 96.25 86 PHE A O 1
ATOM 686 N N . LEU A 1 87 ? 9.848 7.479 7.095 1.00 96.69 87 LEU A N 1
ATOM 687 C CA . LEU A 1 87 ? 9.548 7.728 5.684 1.00 96.69 87 LEU A CA 1
ATOM 688 C C . LEU A 1 87 ? 9.992 9.123 5.241 1.00 96.69 87 LEU A C 1
ATOM 690 O O . LEU A 1 87 ? 10.600 9.249 4.185 1.00 96.69 87 LEU A O 1
ATOM 694 N N . GLN A 1 88 ? 9.744 10.152 6.053 1.00 96.50 88 GLN A N 1
ATOM 695 C CA . GLN A 1 88 ? 10.186 11.514 5.762 1.00 96.50 88 GLN A CA 1
ATOM 696 C C . GLN A 1 88 ? 11.705 11.569 5.553 1.00 96.50 88 GLN A C 1
ATOM 698 O O . GLN A 1 88 ? 12.162 12.000 4.499 1.00 96.50 88 GLN A O 1
ATOM 703 N N . LYS A 1 89 ? 12.485 11.047 6.509 1.00 95.81 89 LYS A N 1
ATOM 704 C CA . LYS A 1 89 ? 13.953 11.013 6.406 1.00 95.81 89 LYS A CA 1
ATOM 705 C C . LYS A 1 89 ? 14.440 10.216 5.199 1.00 95.81 89 LYS A C 1
ATOM 707 O O . LYS A 1 89 ? 15.401 10.614 4.557 1.00 95.81 89 LYS A O 1
ATOM 712 N N . LEU A 1 90 ? 13.793 9.089 4.905 1.00 92.88 90 LEU A N 1
ATOM 713 C CA . LEU A 1 90 ? 14.151 8.245 3.766 1.00 92.88 90 LEU A CA 1
ATOM 714 C C . LEU A 1 90 ? 13.938 8.963 2.423 1.00 92.88 90 LEU A C 1
ATOM 716 O O . LEU A 1 90 ? 14.694 8.727 1.485 1.00 92.88 90 LEU A O 1
ATOM 720 N N . LEU A 1 91 ? 12.904 9.802 2.324 1.00 92.38 91 LEU A N 1
ATOM 721 C CA . LEU A 1 91 ? 12.512 10.477 1.085 1.00 92.38 91 LEU A CA 1
ATOM 722 C C . LEU A 1 91 ? 13.187 11.840 0.883 1.00 92.38 91 LEU A C 1
ATOM 724 O O . LEU A 1 91 ? 13.319 12.274 -0.259 1.00 92.38 91 LEU A O 1
ATOM 728 N N . GLU A 1 92 ? 13.594 12.516 1.958 1.00 92.31 92 GLU A N 1
ATOM 729 C CA . GLU A 1 92 ? 14.260 13.825 1.888 1.00 92.31 92 GLU A CA 1
ATOM 730 C C . GLU A 1 92 ? 15.740 13.741 1.469 1.00 92.31 92 GLU A C 1
ATOM 732 O O . GLU A 1 92 ? 16.248 14.717 0.915 1.00 92.31 92 GLU A O 1
ATOM 737 N N . GLY A 1 93 ? 16.383 12.574 1.625 1.00 62.59 93 GLY A N 1
ATOM 738 C CA . GLY A 1 93 ? 17.783 12.342 1.239 1.00 62.59 93 GLY A CA 1
ATOM 739 C C . GLY A 1 93 ? 18.793 12.754 2.302 1.00 62.59 93 GLY A C 1
ATOM 740 O O . GLY A 1 93 ? 18.812 13.940 2.692 1.00 62.59 93 GLY A O 1
#

InterPro domains:
  IPR004045 Glutathione S-transferase, N-terminal [PF02798] (2-28)
  IPR004045 Glutathione S-transferase, N-terminal [PS50404] (1-34)
  IPR036249 Thioredoxin-like superfamily [SSF52833] (1-31)
  IPR036282 Glutathione S-transferase, C-terminal domain superfamily [SSF47616] (28-92)
  IPR050213 Glutathione S-transferase superfamily [PTHR11571] (1-92)

Sequence (93 aa):
MPCGQLPVLEIDGTKIPQSHAIARHLAREFNLYGNSKMDKTNADVVVDSCLEVYNEYVKTVFEKDESKLSELVKKFEETATRVLPFLQKLLEG

Organism: NCBI:txid34573

Radius of gyration: 16.72 Å; chains: 1; bounding box: 37×31×44 Å

Foldseek 3Di:
DPPPDDDWDADPNDIDHDPVVVVVVVCVVVVNCDDDPVSNVLSCLLVVLVVQLVVLVVVLVPDDDPVVNVVSVVVSVVSCVVRVVVNVVSVVD